Protein AF-A7SV08-F1 (afdb_monomer_lite)

Organism: Nematostella vectensis (NCBI:txid45351)

Seque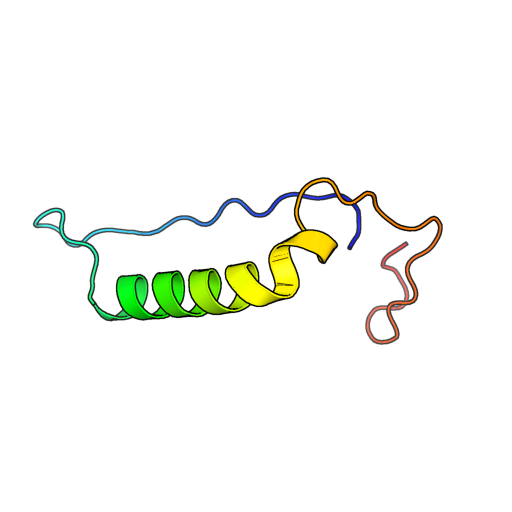nce (58 aa):
SCGGNLLLNIGPSSDGLIIPVFQERLLQMGEWLKVNGEAIYNSQPWRAQNDSVTENVW

pLDDT: mean 88.55, std 11.96, range [52.84, 98.38]

Foldseek 3Di:
DQFDDDDDDADADPVRHGDVVNVVVVVVVVVVCVVCVVCPPPDDDDPDDDDVPDPPPD

InterPro domains:
  IPR000933 Glycoside hydrolase, family 29 [PTHR10030] (1-58)
  IPR017853 Glycoside hydrolase superfamily [SSF51445] (1-41)
  IPR057739 Glycoside hydrolase family 29, N-terminal [PF01120] (1-38)

Structure (mmCIF, N/CA/C/O backbone):
data_AF-A7SV08-F1
#
_entry.id   AF-A7SV08-F1
#
loop_
_atom_site.group_PDB
_atom_site.id
_atom_site.type_symbol
_atom_site.label_atom_id
_atom_site.label_alt_id
_atom_site.label_comp_id
_atom_site.label_asym_id
_atom_site.label_entity_id
_atom_site.label_seq_id
_atom_site.pdbx_PDB_ins_code
_atom_site.Cartn_x
_atom_site.Cartn_y
_atom_site.Cartn_z
_atom_site.occupancy
_atom_site.B_iso_or_equiv
_atom_site.auth_seq_id
_atom_site.auth_comp_id
_atom_site.auth_asym_id
_atom_site.auth_atom_id
_atom_site.pdbx_PDB_model_num
ATOM 1 N N . SER A 1 1 ? 6.338 -11.657 -7.045 1.00 65.38 1 SER A N 1
ATOM 2 C CA . SER A 1 1 ? 6.412 -10.522 -7.987 1.00 65.38 1 SER A CA 1
ATOM 3 C C . SER A 1 1 ? 5.755 -10.831 -9.335 1.00 65.38 1 SER A C 1
ATOM 5 O O . SER A 1 1 ? 6.088 -10.186 -10.321 1.00 65.38 1 SER A O 1
ATOM 7 N N . CYS A 1 2 ? 4.795 -11.766 -9.391 1.00 78.44 2 CYS A N 1
ATOM 8 C CA . CYS A 1 2 ? 4.218 -12.334 -10.616 1.00 78.44 2 CYS A CA 1
ATOM 9 C C . CYS A 1 2 ? 3.218 -11.401 -11.337 1.00 78.44 2 CYS A C 1
ATOM 11 O O . CYS A 1 2 ? 2.264 -11.873 -11.944 1.00 78.44 2 CYS A O 1
ATOM 13 N N . GLY A 1 3 ? 3.365 -10.078 -11.209 1.00 86.44 3 GLY A N 1
ATOM 14 C CA . GLY A 1 3 ? 2.497 -9.096 -11.873 1.00 86.44 3 G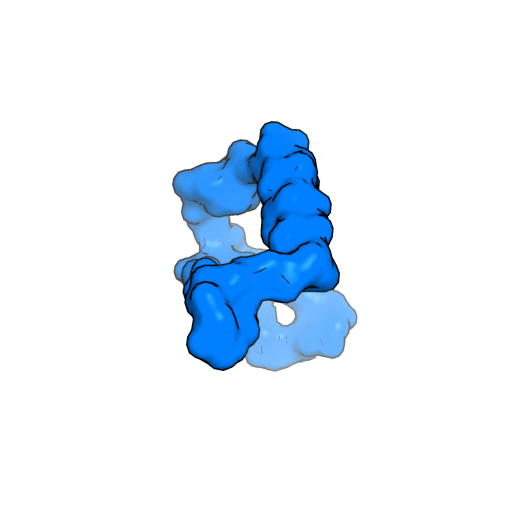LY A CA 1
ATOM 15 C C . GLY A 1 3 ? 1.072 -8.969 -11.314 1.00 86.44 3 GLY A C 1
ATOM 16 O O . GLY A 1 3 ? 0.216 -8.391 -11.975 1.00 86.44 3 GLY A O 1
ATOM 17 N N . GLY A 1 4 ? 0.793 -9.513 -10.126 1.00 90.25 4 GLY A N 1
ATOM 18 C CA . GLY A 1 4 ? -0.510 -9.399 -9.462 1.00 90.25 4 GLY A CA 1
ATOM 19 C C . GLY A 1 4 ? -0.641 -8.162 -8.566 1.00 90.25 4 GLY A C 1
ATOM 20 O O . GLY A 1 4 ? 0.356 -7.618 -8.095 1.00 90.25 4 GLY A O 1
ATOM 21 N N . ASN A 1 5 ? -1.887 -7.774 -8.272 1.00 93.56 5 ASN A N 1
ATOM 22 C CA . ASN A 1 5 ? -2.215 -6.692 -7.340 1.00 93.56 5 ASN A CA 1
ATOM 23 C C . ASN A 1 5 ? -2.729 -7.240 -6.003 1.00 93.56 5 ASN A C 1
ATOM 25 O O . ASN A 1 5 ? -3.426 -8.253 -5.960 1.00 93.56 5 ASN A O 1
ATOM 29 N N . LEU A 1 6 ? -2.437 -6.523 -4.916 1.00 93.88 6 LEU A N 1
ATOM 30 C CA . LEU A 1 6 ? -2.990 -6.796 -3.592 1.00 93.88 6 LEU A CA 1
ATOM 31 C C . LEU A 1 6 ? -4.206 -5.900 -3.339 1.00 93.88 6 LEU A C 1
ATOM 33 O O . LEU A 1 6 ? -4.082 -4.678 -3.319 1.00 93.88 6 LEU A O 1
ATOM 37 N N . LEU A 1 7 ? -5.363 -6.511 -3.083 1.00 95.88 7 LEU A N 1
ATOM 38 C CA . LEU A 1 7 ? -6.545 -5.827 -2.560 1.00 95.88 7 LEU A CA 1
ATOM 39 C C . LEU A 1 7 ? -6.752 -6.244 -1.101 1.00 95.88 7 LEU A C 1
ATOM 41 O O . LEU A 1 7 ? -7.160 -7.370 -0.825 1.00 95.88 7 LEU A O 1
ATOM 45 N N . LEU A 1 8 ? -6.443 -5.340 -0.170 1.00 94.75 8 LEU A N 1
ATOM 46 C CA . LEU A 1 8 ? -6.549 -5.595 1.265 1.00 94.75 8 LEU A CA 1
ATOM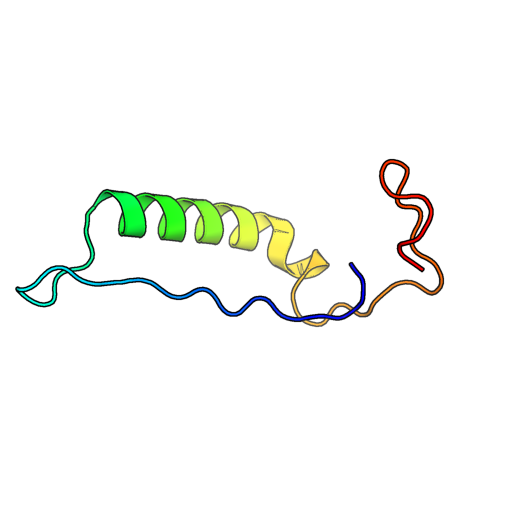 47 C C . LEU A 1 8 ? -7.903 -5.119 1.801 1.00 94.75 8 LEU A C 1
ATOM 49 O O . LEU A 1 8 ? -8.249 -3.948 1.672 1.00 94.75 8 LEU A O 1
ATOM 53 N N . ASN A 1 9 ? -8.644 -6.024 2.439 1.00 93.31 9 ASN A N 1
ATOM 54 C CA . ASN A 1 9 ? -9.890 -5.702 3.130 1.00 93.31 9 ASN A CA 1
ATOM 55 C C . ASN A 1 9 ? -9.636 -5.374 4.610 1.00 93.31 9 ASN A C 1
ATOM 57 O O . ASN A 1 9 ? -8.761 -5.977 5.236 1.00 93.31 9 ASN A O 1
ATOM 61 N N . ILE A 1 10 ? -10.451 -4.486 5.184 1.00 93.44 10 ILE A N 1
ATOM 62 C CA . ILE A 1 10 ? -10.518 -4.254 6.629 1.00 93.44 10 ILE A CA 1
ATOM 63 C C . ILE A 1 10 ? -11.971 -4.260 7.110 1.00 93.44 10 ILE A C 1
ATOM 65 O O . ILE A 1 10 ? -12.863 -3.725 6.458 1.00 93.44 10 ILE A O 1
ATOM 69 N N . GLY A 1 11 ? -12.200 -4.862 8.276 1.00 91.56 11 GLY A N 1
ATOM 70 C CA . GLY A 1 11 ? -13.496 -4.838 8.948 1.00 91.56 11 GLY A CA 1
ATOM 71 C C . GLY A 1 11 ? -13.530 -3.726 9.998 1.00 91.56 11 GLY A C 1
ATOM 72 O O . GLY A 1 11 ? -12.789 -3.836 10.979 1.00 91.56 11 GLY A O 1
ATOM 73 N N . PRO A 1 12 ? -14.340 -2.666 9.832 1.00 91.75 12 PRO A N 1
ATOM 74 C CA . PRO A 1 12 ? -14.570 -1.707 10.907 1.00 91.75 12 PRO A CA 1
ATOM 75 C C . PRO A 1 12 ? -15.318 -2.368 12.078 1.00 91.75 12 PRO A C 1
ATOM 77 O O . PRO A 1 12 ? -15.923 -3.433 11.931 1.00 91.75 12 PRO A O 1
ATOM 80 N N . SER A 1 13 ? -15.276 -1.738 13.252 1.00 91.19 13 SER A N 1
ATOM 81 C CA . SER A 1 13 ? -16.101 -2.123 14.397 1.00 91.19 13 SER A CA 1
ATOM 82 C C . SER A 1 13 ? -17.592 -1.957 14.080 1.00 91.19 13 SER A C 1
ATOM 84 O O . SER A 1 13 ? -17.967 -1.317 13.096 1.00 91.19 13 SER A O 1
ATOM 86 N N . SER A 1 14 ? -18.459 -2.491 14.945 1.00 92.88 14 SER A N 1
ATOM 87 C CA . SER A 1 14 ? -19.914 -2.287 14.854 1.00 92.88 14 SER A CA 1
ATOM 88 C C . SER A 1 14 ? -20.313 -0.811 14.811 1.00 92.88 14 SER A C 1
ATOM 90 O O . SER A 1 14 ? -21.306 -0.463 14.183 1.00 92.88 14 SER A O 1
ATOM 92 N N . ASP A 1 15 ? -19.510 0.051 15.434 1.00 92.56 15 ASP A N 1
ATOM 93 C CA . ASP A 1 15 ? -19.715 1.502 15.476 1.00 92.56 15 ASP A CA 1
ATOM 94 C C . ASP A 1 15 ? -19.147 2.219 14.237 1.00 92.56 15 ASP A C 1
ATOM 96 O O . ASP A 1 15 ? -19.145 3.446 14.167 1.00 92.56 15 ASP A O 1
ATOM 100 N N . GLY A 1 16 ? -18.633 1.467 13.256 1.00 92.62 16 GLY A N 1
ATOM 101 C CA . GLY A 1 16 ? -18.066 1.995 12.015 1.00 92.62 16 GLY A CA 1
ATOM 102 C C . GLY A 1 16 ? -16.631 2.511 12.138 1.00 92.62 16 GLY A C 1
ATOM 103 O O . GLY A 1 16 ? -16.134 3.147 11.209 1.00 92.62 16 GLY A O 1
ATOM 104 N N . LEU A 1 17 ? -15.943 2.248 13.253 1.00 94.56 17 LEU A N 1
ATOM 105 C CA . LEU A 1 17 ? -14.582 2.734 13.489 1.00 94.56 17 LEU A CA 1
ATOM 106 C C . LEU A 1 17 ? -13.531 1.727 13.020 1.00 94.56 17 LEU A C 1
ATOM 108 O O . LEU A 1 17 ? -13.655 0.523 13.234 1.00 94.56 17 LEU A O 1
ATOM 112 N N . ILE A 1 18 ? -12.440 2.219 12.434 1.00 93.94 18 ILE A N 1
ATOM 113 C CA . ILE A 1 18 ? -11.265 1.382 12.179 1.00 93.94 18 ILE A CA 1
ATOM 114 C C . ILE A 1 18 ? -10.582 1.118 13.520 1.00 93.94 18 ILE A C 1
ATOM 116 O O . ILE A 1 18 ? -10.194 2.043 14.230 1.00 93.94 18 ILE A O 1
ATOM 120 N N . ILE A 1 19 ? -10.436 -0.157 13.869 1.00 94.62 19 ILE A N 1
ATOM 121 C CA . ILE A 1 19 ? -9.811 -0.569 15.128 1.00 94.62 19 ILE A CA 1
ATOM 122 C C . ILE A 1 19 ? -8.337 -0.116 15.124 1.00 94.62 19 ILE A C 1
ATOM 124 O O . ILE A 1 19 ? -7.669 -0.302 14.101 1.00 94.62 19 ILE A O 1
ATOM 128 N N . PRO A 1 20 ? -7.789 0.412 16.241 1.00 94.81 20 PRO A N 1
ATOM 129 C CA . PRO A 1 20 ? -6.432 0.969 16.281 1.00 94.81 20 PRO A CA 1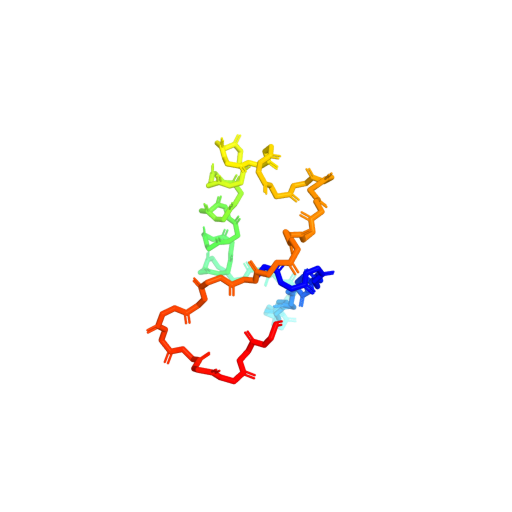
ATOM 130 C C . PRO A 1 20 ? -5.344 0.050 15.715 1.00 94.81 20 PRO A C 1
ATOM 132 O O . PRO A 1 20 ? -4.457 0.514 15.010 1.00 94.81 20 PRO A O 1
ATOM 135 N N . VAL A 1 21 ? -5.456 -1.265 15.930 1.00 94.88 21 VAL A N 1
ATOM 136 C CA . VAL A 1 21 ? -4.505 -2.250 15.388 1.00 94.88 21 VAL A CA 1
ATOM 137 C C . VAL A 1 21 ? -4.494 -2.300 13.854 1.00 94.88 21 VAL A C 1
ATOM 139 O O . VAL A 1 21 ? -3.447 -2.518 13.248 1.00 94.88 21 VAL A O 1
ATOM 142 N N . PHE A 1 22 ? -5.641 -2.097 13.197 1.00 95.69 22 PHE A N 1
ATOM 143 C CA . PHE A 1 22 ? -5.704 -2.036 11.736 1.00 95.69 22 PHE A CA 1
ATOM 144 C C . PHE A 1 22 ? -5.130 -0.723 11.225 1.00 95.69 22 PHE A C 1
ATOM 146 O O . PHE A 1 22 ? -4.369 -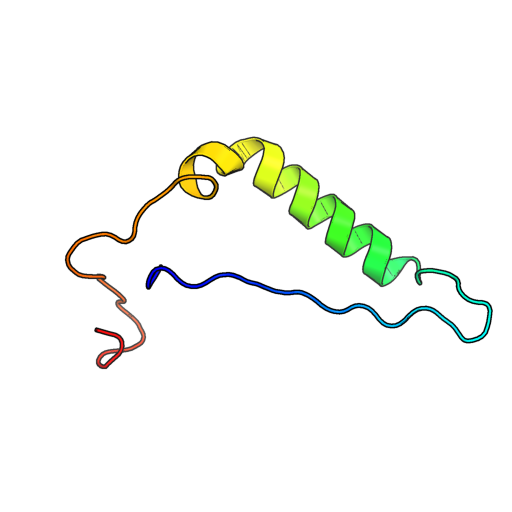0.731 10.262 1.00 95.69 22 PHE A O 1
ATOM 153 N N . GLN A 1 23 ? -5.435 0.383 11.902 1.00 95.50 23 GLN A N 1
ATOM 154 C CA . GLN A 1 23 ? -4.861 1.681 11.571 1.00 95.50 23 GLN A CA 1
ATOM 155 C C . GLN A 1 23 ? -3.332 1.657 11.676 1.00 95.50 23 GLN A C 1
ATOM 157 O O . GLN A 1 23 ? -2.657 2.085 10.745 1.00 95.50 23 GLN A O 1
ATOM 162 N N . GLU A 1 24 ? -2.785 1.125 12.770 1.00 97.31 24 GLU A N 1
ATOM 163 C CA . GLU A 1 24 ? -1.339 1.037 12.988 1.00 97.31 24 GLU A CA 1
ATOM 164 C C . GLU A 1 24 ? -0.647 0.256 11.863 1.00 97.31 24 GLU A C 1
ATOM 166 O O . GLU A 1 24 ? 0.315 0.742 11.270 1.00 97.31 24 GLU A O 1
ATOM 171 N N . ARG A 1 25 ? -1.185 -0.913 11.495 1.00 96.81 25 ARG A N 1
ATOM 172 C CA . ARG A 1 25 ? -0.640 -1.733 10.401 1.00 96.81 25 ARG A CA 1
ATOM 173 C C . ARG A 1 25 ? -0.701 -1.017 9.054 1.00 96.81 25 ARG A C 1
ATOM 175 O O . ARG A 1 25 ? 0.264 -1.065 8.297 1.00 96.81 25 ARG A O 1
ATOM 182 N N . LEU A 1 26 ? -1.815 -0.347 8.751 1.00 96.81 26 LEU A N 1
ATOM 183 C CA . LEU A 1 26 ? -1.963 0.416 7.509 1.00 96.81 26 LEU A CA 1
ATOM 184 C C . LEU A 1 26 ? -0.966 1.579 7.440 1.00 96.81 26 LEU A C 1
ATOM 186 O O . LEU A 1 26 ? -0.389 1.823 6.380 1.00 96.81 26 LEU A O 1
ATOM 190 N N . LEU A 1 27 ? -0.725 2.264 8.561 1.00 97.81 27 LEU A N 1
ATOM 191 C CA . LEU A 1 27 ? 0.270 3.334 8.644 1.00 97.81 27 LEU A CA 1
ATOM 192 C C . LEU A 1 27 ? 1.690 2.794 8.446 1.00 97.81 27 LEU A C 1
ATOM 194 O O . LEU A 1 27 ? 2.415 3.324 7.609 1.00 97.81 27 LEU A O 1
ATOM 198 N N . GLN A 1 28 ? 2.053 1.699 9.118 1.00 98.00 28 GLN A N 1
ATOM 199 C CA . GLN A 1 28 ? 3.356 1.041 8.947 1.00 98.00 28 GLN A CA 1
ATOM 200 C C . GLN A 1 28 ? 3.582 0.583 7.495 1.00 98.00 28 GLN A C 1
ATOM 202 O O . GLN A 1 28 ? 4.659 0.787 6.932 1.00 98.00 28 GLN A O 1
ATOM 207 N N . MET A 1 29 ? 2.557 0.015 6.848 1.00 97.56 29 MET A N 1
ATOM 208 C CA . MET A 1 29 ? 2.613 -0.324 5.420 1.00 97.56 29 MET A CA 1
ATOM 209 C C . MET A 1 29 ? 2.825 0.921 4.551 1.00 97.56 29 MET A C 1
ATOM 211 O O . MET A 1 29 ? 3.637 0.894 3.626 1.00 97.56 29 MET A O 1
ATOM 215 N N . GLY A 1 30 ? 2.119 2.015 4.849 1.00 97.75 30 GLY A N 1
ATOM 216 C CA . GLY A 1 30 ? 2.265 3.289 4.149 1.00 97.75 30 GLY A CA 1
ATOM 217 C C . GLY A 1 30 ? 3.665 3.891 4.288 1.00 97.75 30 GLY A C 1
ATOM 218 O O . GLY A 1 30 ? 4.232 4.351 3.298 1.00 97.75 30 GLY A O 1
ATOM 219 N N . GLU A 1 31 ? 4.257 3.839 5.481 1.00 98.38 31 GLU A N 1
ATOM 220 C CA . GLU A 1 31 ? 5.633 4.284 5.728 1.00 98.38 31 GLU A CA 1
ATOM 221 C C . GLU A 1 31 ? 6.645 3.472 4.916 1.00 98.38 31 GLU A C 1
ATOM 223 O O . GLU A 1 31 ? 7.527 4.044 4.270 1.00 98.38 31 GLU A O 1
ATOM 228 N N . TRP A 1 32 ? 6.483 2.148 4.868 1.00 98.12 32 TRP A N 1
ATOM 229 C CA . TRP A 1 32 ? 7.351 1.291 4.065 1.00 98.12 32 TRP A CA 1
ATOM 230 C C . TRP A 1 32 ? 7.197 1.559 2.560 1.00 98.12 32 TRP A C 1
ATOM 232 O O . TRP A 1 32 ? 8.198 1.680 1.846 1.00 98.12 32 TRP A O 1
ATOM 242 N N . LEU A 1 33 ? 5.960 1.719 2.076 1.00 97.88 33 LEU A N 1
ATOM 243 C CA . LEU A 1 33 ? 5.670 2.055 0.677 1.00 97.88 33 LEU A CA 1
ATOM 244 C C . LEU A 1 33 ? 6.145 3.460 0.301 1.00 97.88 33 LEU A C 1
ATOM 246 O O . LEU A 1 33 ? 6.448 3.701 -0.862 1.00 97.88 33 LEU A O 1
ATOM 250 N N . LYS A 1 34 ? 6.256 4.389 1.251 1.00 97.75 34 LYS A N 1
ATOM 251 C CA . LYS A 1 34 ? 6.821 5.717 0.985 1.00 97.75 34 LYS A CA 1
ATOM 252 C C . LYS A 1 34 ? 8.300 5.641 0.605 1.00 97.75 34 LYS A C 1
ATOM 254 O O . LYS A 1 34 ? 8.745 6.413 -0.237 1.00 97.75 34 LYS A O 1
ATOM 259 N N . VAL A 1 35 ? 9.048 4.723 1.216 1.00 98.00 35 VAL A N 1
ATOM 260 C CA . VAL A 1 35 ? 10.478 4.521 0.932 1.00 98.00 35 VAL A CA 1
ATOM 261 C C . VAL A 1 35 ? 10.684 3.626 -0.292 1.00 98.00 35 VAL A C 1
ATOM 263 O O . VAL A 1 35 ? 11.549 3.906 -1.111 1.00 98.00 35 VAL A O 1
ATOM 266 N N . ASN A 1 36 ? 9.882 2.567 -0.436 1.00 97.44 36 ASN A N 1
ATOM 267 C CA . ASN A 1 36 ? 10.105 1.509 -1.433 1.00 97.44 36 ASN A CA 1
ATOM 268 C C . ASN A 1 36 ? 9.128 1.555 -2.619 1.00 97.44 36 ASN A C 1
ATOM 270 O O . ASN A 1 36 ? 9.151 0.681 -3.483 1.00 97.44 36 ASN A O 1
ATOM 274 N N . GLY A 1 37 ? 8.246 2.554 -2.664 1.00 95.38 37 GLY A N 1
ATOM 275 C CA . GLY A 1 37 ? 7.125 2.611 -3.599 1.00 95.38 37 GLY A CA 1
ATOM 276 C C . GLY A 1 37 ? 7.533 2.661 -5.066 1.00 95.38 37 GLY A C 1
ATOM 277 O O . GLY A 1 37 ? 6.794 2.144 -5.893 1.00 95.38 37 GLY A O 1
ATOM 278 N N . GLU A 1 38 ? 8.706 3.207 -5.393 1.00 96.62 38 GLU A N 1
ATOM 279 C CA . GLU A 1 38 ? 9.243 3.209 -6.763 1.00 96.62 38 GLU A CA 1
ATOM 280 C C . GLU A 1 38 ? 9.443 1.786 -7.311 1.00 96.62 38 GLU A C 1
ATOM 282 O O . GLU A 1 38 ? 9.182 1.529 -8.482 1.00 96.62 38 GLU A O 1
ATOM 287 N N . ALA A 1 39 ? 9.836 0.836 -6.458 1.00 94.88 39 ALA A N 1
ATOM 288 C CA . ALA A 1 39 ? 10.019 -0.560 -6.852 1.00 94.88 39 ALA A CA 1
ATOM 289 C C . ALA A 1 39 ? 8.694 -1.342 -6.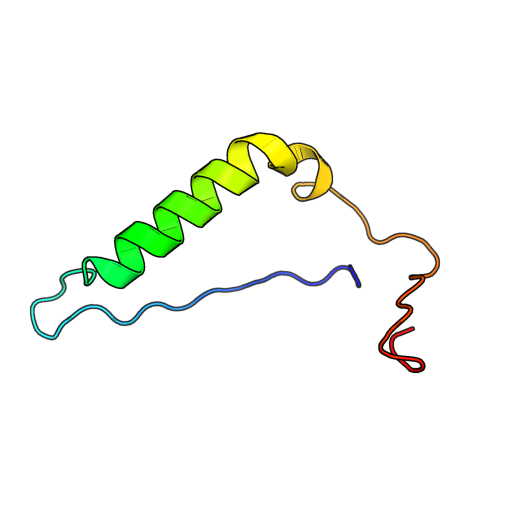955 1.00 94.88 39 ALA A C 1
ATOM 291 O O . ALA A 1 39 ? 8.697 -2.495 -7.385 1.00 94.88 39 ALA A O 1
ATOM 292 N N . ILE A 1 40 ? 7.571 -0.742 -6.544 1.00 94.81 40 ILE A N 1
ATOM 293 C CA . ILE A 1 40 ? 6.248 -1.378 -6.501 1.00 94.81 40 ILE A CA 1
ATOM 294 C C . ILE A 1 40 ? 5.317 -0.742 -7.532 1.00 94.81 40 ILE A C 1
ATOM 296 O O . ILE A 1 40 ? 4.852 -1.416 -8.454 1.00 94.81 40 ILE A O 1
ATOM 300 N N . TYR A 1 41 ? 5.041 0.554 -7.399 1.00 95.81 41 TYR A N 1
ATOM 301 C CA . TYR A 1 41 ? 4.127 1.274 -8.277 1.00 95.81 41 TYR A CA 1
ATOM 302 C C . TYR A 1 41 ? 4.718 1.424 -9.677 1.00 95.81 41 TYR A C 1
ATOM 304 O O . TYR A 1 41 ? 5.885 1.762 -9.834 1.00 95.81 41 TYR A O 1
ATOM 312 N N . ASN A 1 42 ? 3.896 1.196 -10.705 1.00 95.12 42 ASN A N 1
ATOM 313 C CA . ASN A 1 42 ? 4.298 1.217 -12.120 1.00 95.12 42 ASN A CA 1
ATOM 314 C C . ASN A 1 42 ? 5.435 0.245 -12.490 1.00 95.12 42 ASN A C 1
ATOM 316 O O . ASN A 1 42 ? 5.993 0.341 -13.584 1.00 95.12 42 ASN A O 1
ATOM 320 N N . SER A 1 43 ? 5.759 -0.707 -11.613 1.00 94.56 43 SER A N 1
ATOM 321 C CA . SER A 1 43 ? 6.689 -1.785 -11.925 1.00 94.56 43 SER A CA 1
ATOM 322 C C . SER A 1 43 ? 6.043 -2.815 -12.859 1.00 94.56 43 SER A C 1
ATOM 324 O O . SER A 1 43 ? 4.821 -2.887 -13.007 1.00 94.56 43 SER A O 1
ATOM 326 N N . GLN A 1 44 ? 6.881 -3.613 -13.512 1.00 91.88 44 GLN A N 1
ATOM 327 C CA . GLN A 1 44 ? 6.466 -4.753 -14.325 1.00 91.88 44 GLN A CA 1
ATOM 328 C C . GLN A 1 44 ? 7.162 -6.008 -13.794 1.00 91.88 44 GLN A C 1
ATOM 330 O O . GLN A 1 44 ? 8.301 -5.911 -13.320 1.00 91.88 44 GLN A O 1
ATOM 335 N N . PRO A 1 45 ? 6.518 -7.185 -13.863 1.00 90.88 45 PRO A N 1
ATOM 336 C CA . PRO A 1 45 ? 7.167 -8.425 -13.477 1.00 90.88 45 PRO A CA 1
ATOM 337 C C . PRO A 1 45 ? 8.430 -8.648 -14.311 1.00 90.88 45 PRO A C 1
ATOM 339 O O . PRO A 1 45 ? 8.484 -8.359 -15.509 1.00 90.88 45 PRO A O 1
ATOM 342 N N . TRP A 1 46 ? 9.462 -9.183 -13.665 1.00 88.50 46 TRP A N 1
ATOM 343 C CA . TRP A 1 46 ? 10.658 -9.626 -14.367 1.00 88.50 46 TRP A CA 1
ATOM 344 C C . TRP A 1 46 ? 10.370 -10.890 -15.193 1.00 88.50 46 TRP A C 1
ATOM 346 O O . TRP A 1 46 ? 9.411 -11.607 -14.925 1.00 88.50 46 TRP A O 1
ATOM 356 N N . ARG A 1 47 ? 11.215 -11.175 -16.194 1.00 84.56 47 ARG A N 1
ATOM 357 C CA . ARG A 1 47 ? 11.004 -12.269 -17.166 1.00 84.56 47 ARG A CA 1
ATOM 358 C C . ARG A 1 47 ? 10.908 -13.661 -16.539 1.00 84.56 47 ARG A C 1
ATOM 360 O O . ARG A 1 47 ? 10.222 -14.511 -17.087 1.00 84.56 47 ARG A O 1
ATOM 367 N N . ALA A 1 48 ? 11.641 -13.891 -15.457 1.00 80.75 48 ALA A N 1
ATOM 368 C CA . ALA A 1 48 ? 11.613 -15.130 -14.694 1.00 80.75 48 ALA A CA 1
ATOM 369 C C . ALA A 1 48 ? 11.862 -14.780 -13.231 1.00 80.75 48 ALA A C 1
ATOM 371 O O . ALA A 1 48 ? 12.859 -14.119 -12.918 1.00 80.75 48 ALA A O 1
ATOM 372 N N . GLN A 1 49 ? 10.962 -15.177 -12.338 1.00 76.31 49 GLN A N 1
ATOM 373 C CA . GLN A 1 49 ? 11.223 -15.007 -10.917 1.00 76.31 49 GLN A CA 1
ATOM 374 C C . GLN A 1 49 ? 12.207 -16.066 -10.429 1.00 76.31 49 GLN A C 1
ATOM 376 O O . GLN A 1 49 ? 12.112 -17.233 -10.780 1.00 76.31 49 GLN A O 1
ATOM 381 N N . ASN A 1 50 ? 13.150 -15.646 -9.589 1.00 72.88 50 ASN A N 1
ATOM 382 C CA . ASN A 1 50 ? 13.986 -16.565 -8.831 1.00 72.88 50 ASN A CA 1
ATOM 383 C C . ASN A 1 50 ? 13.439 -16.633 -7.403 1.00 72.88 50 ASN A C 1
ATOM 385 O O . ASN A 1 50 ? 13.898 -15.905 -6.521 1.00 72.88 50 ASN A O 1
ATOM 389 N N . ASP A 1 51 ? 12.383 -17.420 -7.214 1.00 70.56 51 ASP A N 1
ATOM 390 C CA . ASP A 1 51 ? 11.852 -17.730 -5.889 1.00 70.56 51 ASP A CA 1
ATOM 391 C C . ASP A 1 51 ? 12.604 -18.949 -5.343 1.00 70.56 51 ASP A C 1
ATOM 393 O O . ASP A 1 51 ? 12.448 -20.065 -5.830 1.00 70.56 51 ASP A O 1
ATOM 397 N N . SER A 1 52 ? 13.474 -18.733 -4.357 1.00 69.56 52 SER A N 1
ATOM 398 C CA . SER A 1 52 ? 14.330 -19.793 -3.813 1.00 69.56 52 SER A CA 1
ATOM 399 C C . SER A 1 52 ? 13.621 -20.706 -2.808 1.00 69.56 52 SER A C 1
ATOM 401 O O . SER A 1 52 ? 14.262 -21.596 -2.253 1.00 69.56 52 SER A O 1
ATOM 403 N N . VAL A 1 53 ? 12.346 -20.452 -2.496 1.00 72.88 53 VAL A N 1
ATOM 404 C CA . VAL A 1 53 ? 11.584 -21.192 -1.475 1.00 72.88 53 VAL A CA 1
ATOM 405 C C . VAL A 1 53 ? 10.489 -22.041 -2.116 1.00 72.88 53 VAL A C 1
ATOM 407 O O . VAL A 1 53 ? 10.176 -23.121 -1.615 1.00 72.88 53 VAL A O 1
ATOM 410 N N . THR A 1 54 ? 9.930 -21.586 -3.237 1.00 67.06 54 THR A N 1
ATOM 411 C CA . THR A 1 54 ? 8.783 -22.231 -3.880 1.00 67.06 54 THR A CA 1
ATOM 412 C C . THR A 1 54 ? 9.122 -22.618 -5.320 1.00 67.06 54 THR A C 1
ATOM 414 O O . THR A 1 54 ? 8.909 -21.846 -6.249 1.00 67.06 54 THR A O 1
ATOM 417 N N . GLU A 1 55 ? 9.623 -23.845 -5.512 1.00 58.94 55 GLU A N 1
ATOM 418 C CA . GLU A 1 55 ? 10.167 -24.346 -6.793 1.00 58.94 55 GLU A CA 1
ATOM 419 C C . GLU A 1 55 ? 9.200 -24.281 -7.996 1.00 58.94 55 GLU A C 1
ATOM 421 O O . GLU A 1 55 ? 9.647 -24.331 -9.136 1.00 58.94 55 GLU A O 1
ATOM 426 N N . ASN A 1 56 ? 7.885 -24.160 -7.772 1.00 60.34 56 ASN A N 1
ATOM 427 C CA . ASN A 1 56 ? 6.854 -24.202 -8.822 1.00 60.34 56 ASN A CA 1
ATOM 428 C C . ASN A 1 56 ? 6.106 -22.872 -9.029 1.00 60.34 56 ASN A C 1
ATOM 430 O O . ASN A 1 56 ? 4.997 -22.865 -9.571 1.00 60.34 56 ASN A O 1
ATOM 434 N N . VAL A 1 57 ? 6.669 -21.752 -8.576 1.00 59.06 57 VAL A N 1
ATOM 435 C CA . VAL A 1 57 ? 6.120 -20.417 -8.852 1.00 59.06 57 VAL A CA 1
ATOM 436 C C . VAL A 1 57 ? 6.907 -19.823 -10.023 1.00 59.06 57 VAL A C 1
ATOM 438 O O . VAL A 1 57 ? 7.979 -19.258 -9.837 1.00 59.06 57 VAL A O 1
ATOM 441 N N . TRP A 1 58 ? 6.384 -20.056 -11.230 1.00 52.84 58 TRP A N 1
ATOM 442 C CA . TRP A 1 58 ? 6.961 -19.682 -12.529 1.00 52.84 58 TRP A CA 1
ATOM 443 C C . TRP A 1 58 ? 7.012 -18.163 -12.753 1.00 52.84 58 TRP A C 1
ATOM 445 O O . TRP A 1 58 ? 6.009 -17.483 -12.428 1.00 52.84 58 TRP A O 1
#

Radius of gyration: 15.88 Å; chains: 1; bounding box: 34×30×33 Å

Secondary structure (DSSP, 8-state):
--S----------TTSPPPHHHHHHHHHHHHHHHHHGGGTTT----SS---SS-TT--